Protein AF-A0AAW8KBI7-F1 (afdb_monomer_lite)

Foldseek 3Di:
DPPVPPDDPDFDQDPDLVVFDQPDQLQVLLCPPHPRDDLVVSCVLCVVLVHHSCSSRDGLVVDDRSSSSSSSVSSRD

Structure (mmCIF, N/CA/C/O backbone):
data_AF-A0AAW8KBI7-F1
#
_entry.id   AF-A0AAW8KBI7-F1
#
loop_
_atom_site.group_PDB
_atom_site.id
_atom_site.type_symbol
_atom_site.label_atom_id
_atom_site.label_alt_id
_atom_site.label_comp_id
_atom_site.label_asym_id
_atom_site.label_entity_id
_atom_site.label_seq_id
_atom_site.pdbx_PDB_ins_code
_atom_site.Cartn_x
_atom_site.Cartn_y
_atom_site.Cartn_z
_atom_site.occupancy
_atom_site.B_iso_or_equiv
_atom_site.auth_seq_id
_atom_site.auth_comp_id
_atom_site.auth_asym_id
_atom_site.auth_atom_id
_atom_site.pdbx_PDB_model_num
ATOM 1 N N . MET A 1 1 ? 29.211 -10.369 -12.875 1.00 46.53 1 MET A N 1
ATOM 2 C CA . MET A 1 1 ? 28.369 -11.571 -12.661 1.00 46.53 1 MET A CA 1
ATOM 3 C C . MET A 1 1 ? 27.157 -11.329 -11.742 1.00 46.53 1 MET A C 1
ATOM 5 O O . MET A 1 1 ? 26.162 -12.012 -11.915 1.00 46.53 1 MET A O 1
ATOM 9 N N . GLN A 1 2 ? 27.165 -10.336 -10.835 1.00 51.88 2 GLN A N 1
ATOM 10 C CA . GLN A 1 2 ? 26.064 -10.096 -9.87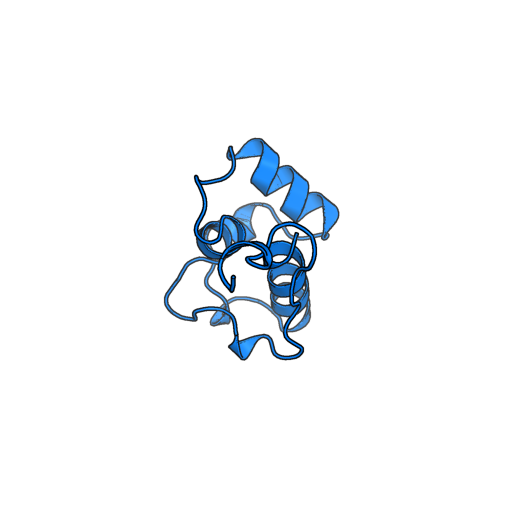3 1.00 51.88 2 GLN A CA 1
ATOM 11 C C . GLN A 1 2 ? 24.822 -9.345 -10.411 1.00 51.88 2 GLN A C 1
ATOM 13 O O . GLN A 1 2 ? 23.781 -9.355 -9.764 1.00 51.88 2 GLN A O 1
ATOM 18 N N . ALA A 1 3 ? 24.884 -8.708 -11.587 1.00 54.19 3 ALA A N 1
ATOM 19 C CA . ALA A 1 3 ? 23.757 -7.923 -12.115 1.00 54.19 3 ALA A CA 1
ATOM 20 C C . ALA A 1 3 ? 22.574 -8.779 -12.617 1.00 54.19 3 ALA A C 1
ATOM 22 O O . ALA A 1 3 ? 21.459 -8.279 -12.716 1.00 54.19 3 ALA A O 1
ATOM 23 N N . LYS A 1 4 ? 22.807 -10.064 -12.920 1.00 48.72 4 LYS A N 1
ATOM 24 C CA . LYS A 1 4 ? 21.826 -10.947 -13.577 1.00 48.72 4 LYS A CA 1
ATOM 25 C C . LYS A 1 4 ? 20.753 -11.508 -12.632 1.00 48.72 4 LYS A C 1
ATOM 27 O O . LYS A 1 4 ? 19.772 -12.054 -13.106 1.00 48.72 4 LYS A O 1
ATOM 32 N N . LEU A 1 5 ? 20.945 -11.356 -11.319 1.00 50.97 5 LEU A N 1
ATOM 33 C CA . LEU A 1 5 ? 20.029 -11.829 -10.271 1.00 50.97 5 LEU A CA 1
ATOM 34 C C . LEU A 1 5 ? 19.154 -10.706 -9.685 1.00 50.97 5 LEU A C 1
ATOM 36 O O . LEU A 1 5 ? 18.404 -10.939 -8.740 1.00 50.97 5 LEU A O 1
ATOM 40 N N . ARG A 1 6 ? 19.230 -9.474 -10.212 1.00 51.81 6 ARG A N 1
ATOM 41 C CA . ARG A 1 6 ? 18.338 -8.387 -9.783 1.00 51.81 6 ARG A CA 1
ATOM 42 C C . ARG A 1 6 ? 16.936 -8.564 -10.387 1.00 51.81 6 ARG A C 1
ATOM 44 O O . ARG A 1 6 ? 16.614 -7.987 -11.416 1.00 51.81 6 ARG A O 1
ATOM 51 N N . GLY A 1 7 ? 16.118 -9.352 -9.687 1.00 59.84 7 GLY A N 1
ATOM 52 C CA . GLY A 1 7 ? 14.838 -8.894 -9.131 1.00 59.84 7 GLY A CA 1
ATOM 53 C C . GLY A 1 7 ? 13.652 -8.643 -10.067 1.00 59.84 7 GLY A C 1
ATOM 54 O O . GLY A 1 7 ? 13.003 -7.613 -9.920 1.00 59.84 7 GLY A O 1
ATOM 55 N N . THR A 1 8 ? 13.329 -9.569 -10.973 1.00 56.75 8 THR A N 1
ATOM 56 C CA . THR A 1 8 ? 11.969 -9.677 -11.561 1.00 56.75 8 THR A CA 1
ATOM 57 C C . THR A 1 8 ? 11.305 -11.040 -11.335 1.00 56.75 8 THR A C 1
ATOM 59 O O . THR A 1 8 ? 10.103 -11.158 -11.534 1.00 56.75 8 THR A O 1
ATOM 62 N N . GLU A 1 9 ? 12.048 -12.050 -10.867 1.00 62.53 9 GLU A N 1
ATOM 63 C CA . GLU A 1 9 ? 11.524 -13.415 -10.677 1.00 62.53 9 GLU A CA 1
ATOM 64 C C . GLU A 1 9 ? 11.137 -13.744 -9.224 1.00 62.53 9 GLU A C 1
ATOM 66 O O . GLU A 1 9 ? 10.375 -14.676 -8.987 1.00 62.53 9 GLU A O 1
ATOM 71 N N . ILE A 1 10 ? 11.647 -12.991 -8.241 1.00 66.62 10 ILE A N 1
ATOM 72 C CA . ILE A 1 10 ? 11.398 -13.221 -6.810 1.00 66.62 10 ILE A CA 1
ATOM 73 C C . ILE A 1 10 ? 11.104 -11.881 -6.138 1.00 66.62 10 ILE A C 1
ATOM 75 O O . ILE A 1 10 ? 11.923 -10.961 -6.203 1.00 66.62 10 ILE A O 1
ATOM 79 N N . ALA A 1 11 ? 9.959 -11.790 -5.462 1.00 69.69 11 ALA A N 1
ATOM 80 C CA . ALA A 1 11 ? 9.579 -10.643 -4.650 1.00 69.69 11 ALA A CA 1
ATOM 81 C C . ALA A 1 11 ? 9.597 -10.997 -3.158 1.00 69.69 11 ALA A C 1
ATOM 83 O O . ALA A 1 11 ? 9.163 -12.074 -2.747 1.00 69.69 11 ALA A O 1
ATOM 84 N N . LEU A 1 12 ? 10.110 -10.079 -2.339 1.00 73.44 12 LEU A N 1
ATOM 85 C CA . LEU A 1 12 ? 10.132 -10.215 -0.887 1.00 73.44 12 LEU A CA 1
ATOM 86 C C . LEU A 1 12 ? 8.871 -9.572 -0.306 1.00 73.44 12 LEU A C 1
ATOM 88 O O . LEU A 1 12 ? 8.666 -8.374 -0.476 1.00 73.44 12 LEU A O 1
ATOM 92 N N . VAL A 1 13 ? 8.074 -10.347 0.434 1.00 78.12 13 VAL A N 1
ATOM 93 C CA . VAL A 1 13 ? 6.993 -9.819 1.279 1.00 78.12 13 VAL A CA 1
ATOM 94 C C . VAL A 1 13 ? 7.508 -9.756 2.722 1.00 78.12 13 VAL A C 1
ATOM 96 O O . VAL A 1 13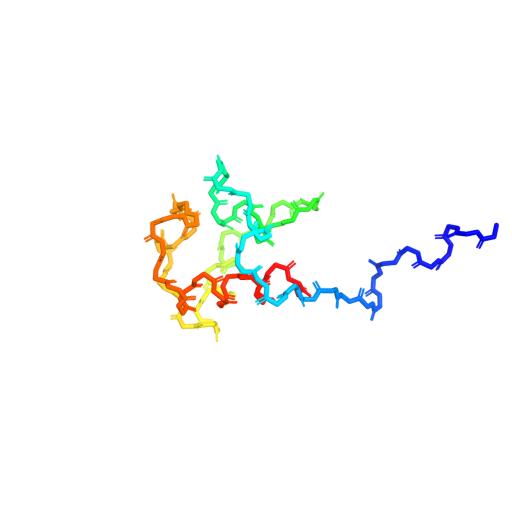 ? 7.693 -10.805 3.346 1.00 78.12 13 VAL A O 1
ATOM 99 N N . PRO A 1 14 ? 7.765 -8.564 3.282 1.00 76.50 14 PRO A N 1
ATOM 100 C CA . PRO A 1 14 ? 8.158 -8.432 4.681 1.00 76.50 14 PRO A CA 1
ATOM 101 C C . PRO A 1 14 ? 7.054 -8.943 5.622 1.00 76.50 14 PRO A C 1
ATOM 103 O O . PRO A 1 14 ? 5.867 -8.846 5.324 1.00 76.50 14 PRO A O 1
ATOM 106 N N . GLN A 1 15 ? 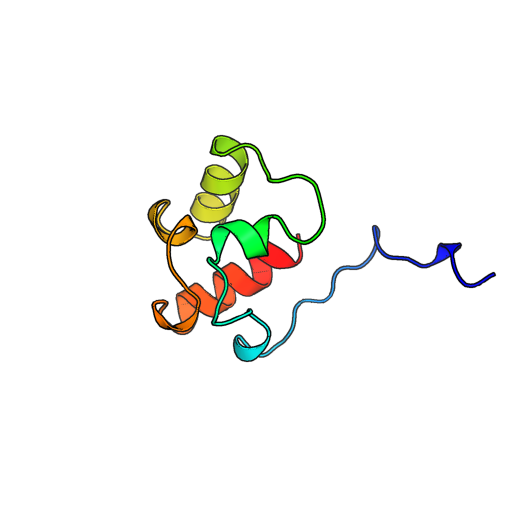7.426 -9.463 6.793 1.00 77.44 15 GLN A N 1
ATOM 107 C CA . GLN A 1 15 ? 6.458 -9.934 7.802 1.00 77.44 15 GLN A CA 1
ATOM 108 C C . GLN A 1 15 ? 5.829 -8.783 8.608 1.00 77.44 15 GLN A C 1
ATOM 110 O O . GLN A 1 15 ? 4.717 -8.907 9.128 1.00 77.44 15 GLN A O 1
ATOM 115 N N . SER A 1 16 ? 6.535 -7.652 8.712 1.00 84.56 16 SER A N 1
ATOM 116 C CA . SER A 1 16 ? 6.102 -6.484 9.479 1.00 84.56 16 SER A CA 1
ATOM 117 C C . SER A 1 16 ? 5.650 -5.347 8.570 1.00 84.56 16 SER A C 1
ATOM 119 O O . SER A 1 16 ? 6.346 -4.962 7.633 1.00 84.56 16 SER A O 1
ATOM 121 N N . VAL A 1 17 ? 4.515 -4.744 8.919 1.00 81.69 17 VAL A N 1
ATOM 122 C CA . VAL A 1 17 ? 3.979 -3.540 8.264 1.00 81.69 17 VAL A CA 1
ATOM 123 C C . VAL A 1 17 ? 4.823 -2.291 8.519 1.00 81.69 17 VAL A C 1
ATOM 125 O O . VAL A 1 17 ? 4.658 -1.306 7.811 1.00 81.69 17 VAL A O 1
ATOM 128 N N . ALA A 1 18 ? 5.763 -2.345 9.470 1.00 81.12 18 ALA A N 1
ATOM 129 C CA . ALA A 1 18 ? 6.753 -1.290 9.700 1.00 81.12 18 ALA A CA 1
ATOM 130 C C . ALA A 1 18 ? 7.725 -1.107 8.521 1.00 81.12 18 ALA A C 1
ATOM 132 O O . ALA A 1 18 ? 8.486 -0.148 8.497 1.00 81.12 18 ALA A O 1
ATOM 133 N N . PHE A 1 19 ? 7.708 -2.028 7.554 1.00 83.06 19 PHE A N 1
ATOM 134 C CA . PHE A 1 19 ? 8.461 -1.895 6.313 1.00 83.06 19 PHE A CA 1
ATOM 135 C C . PHE A 1 19 ? 7.826 -0.896 5.331 1.00 83.06 19 PHE A C 1
ATOM 137 O O . PHE A 1 19 ? 8.474 -0.489 4.372 1.00 83.06 19 PHE A O 1
ATOM 144 N N . LEU A 1 20 ? 6.566 -0.502 5.555 1.00 85.06 20 LEU A N 1
ATOM 145 C CA . LEU A 1 20 ? 5.955 0.605 4.826 1.00 85.06 20 LEU A CA 1
ATOM 146 C C . LEU A 1 20 ? 6.563 1.927 5.303 1.00 85.06 20 LEU A C 1
ATOM 148 O O . LEU A 1 20 ? 6.708 2.148 6.503 1.00 85.06 20 LEU A O 1
ATOM 152 N N . ASP A 1 21 ? 6.845 2.830 4.370 1.00 87.50 21 ASP A N 1
ATOM 153 C CA . ASP A 1 21 ? 7.303 4.182 4.675 1.00 87.50 21 ASP A CA 1
ATOM 154 C C . ASP A 1 21 ? 6.155 4.976 5.330 1.00 87.50 21 ASP A C 1
ATOM 156 O O . ASP A 1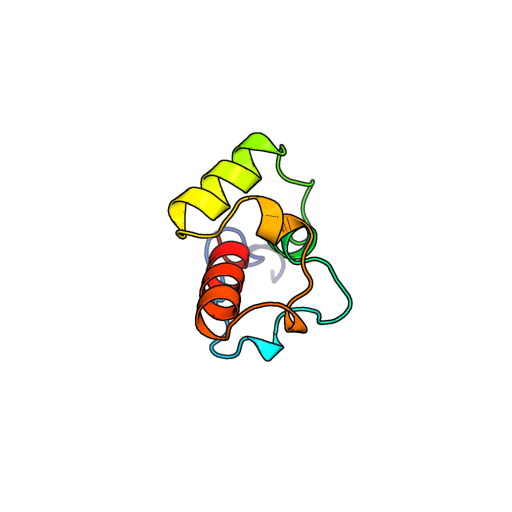 21 ? 5.157 5.280 4.660 1.00 87.50 21 ASP A O 1
ATOM 160 N N . PRO A 1 22 ? 6.252 5.329 6.627 1.00 86.88 22 PRO A N 1
ATOM 161 C CA . PRO A 1 22 ? 5.177 6.015 7.334 1.00 86.88 22 PRO A CA 1
ATOM 162 C C . PRO A 1 22 ? 4.935 7.436 6.809 1.00 86.88 22 PRO A C 1
ATOM 164 O O . PRO A 1 22 ? 3.843 7.967 7.000 1.00 86.88 22 PRO A O 1
ATOM 167 N N . LEU A 1 23 ? 5.914 8.044 6.132 1.00 90.56 23 LEU A N 1
ATOM 168 C CA . LEU A 1 23 ? 5.846 9.400 5.584 1.00 90.56 23 LEU A CA 1
ATOM 169 C C . LEU A 1 23 ? 5.373 9.425 4.125 1.00 90.56 23 LEU A C 1
ATOM 171 O O . LEU A 1 23 ? 5.192 10.500 3.548 1.00 90.56 23 LEU A O 1
ATOM 175 N N . MET A 1 24 ? 5.119 8.259 3.527 1.00 90.38 24 MET A N 1
ATOM 176 C CA . MET A 1 24 ? 4.652 8.133 2.151 1.00 90.38 24 MET A CA 1
ATOM 177 C C . MET A 1 24 ? 3.226 7.586 2.085 1.00 90.38 24 MET A C 1
ATOM 179 O O . MET A 1 24 ? 2.848 6.663 2.801 1.00 90.38 24 MET A O 1
ATOM 183 N N . LYS A 1 25 ? 2.419 8.107 1.155 1.00 92.56 25 LYS A N 1
ATOM 184 C CA . LYS A 1 25 ? 1.089 7.549 0.872 1.00 92.56 25 LYS A CA 1
ATOM 185 C C . LYS A 1 25 ? 1.201 6.129 0.332 1.00 92.56 25 LYS A C 1
ATOM 187 O O . LYS A 1 25 ? 2.025 5.867 -0.543 1.00 92.56 25 LYS A O 1
ATOM 192 N N . VAL A 1 26 ? 0.324 5.239 0.782 1.00 91.31 26 VAL A N 1
ATOM 193 C CA . VAL A 1 26 ? 0.382 3.821 0.404 1.00 91.31 26 VAL A CA 1
ATOM 194 C C . VAL A 1 26 ? 0.196 3.594 -1.091 1.00 91.31 26 VAL A C 1
ATOM 196 O O . VAL A 1 26 ? 0.831 2.705 -1.636 1.00 91.31 26 VAL A O 1
ATOM 199 N N . GLY A 1 27 ? -0.576 4.433 -1.792 1.00 89.44 27 GLY A N 1
ATOM 200 C CA . GLY A 1 27 ? -0.707 4.327 -3.248 1.00 89.44 27 GLY A CA 1
ATOM 201 C C . GLY A 1 27 ? 0.630 4.470 -3.979 1.00 89.44 27 GLY A C 1
ATOM 202 O O . GLY A 1 27 ? 0.895 3.730 -4.919 1.00 89.44 27 GLY A O 1
ATOM 203 N N . ARG A 1 28 ? 1.505 5.361 -3.495 1.00 88.56 28 ARG A N 1
ATOM 204 C CA . ARG A 1 28 ? 2.848 5.560 -4.054 1.00 88.56 28 ARG A CA 1
ATOM 205 C C . ARG A 1 28 ? 3.799 4.421 -3.688 1.00 88.56 28 ARG A C 1
ATOM 207 O O . ARG A 1 28 ? 4.685 4.104 -4.465 1.00 88.56 28 ARG A O 1
ATOM 214 N N . GLN A 1 29 ? 3.604 3.800 -2.528 1.00 88.25 29 GLN A N 1
ATOM 215 C CA . GLN A 1 29 ? 4.398 2.641 -2.113 1.00 88.25 29 GLN A CA 1
ATOM 216 C C . GLN A 1 29 ? 4.045 1.389 -2.923 1.00 88.25 29 GLN A C 1
ATOM 218 O O . GLN A 1 29 ? 4.929 0.611 -3.258 1.00 88.25 29 GLN A O 1
ATOM 223 N N . VAL A 1 30 ? 2.770 1.229 -3.288 1.00 86.50 30 VAL A N 1
ATOM 224 C CA . VAL A 1 30 ? 2.291 0.164 -4.188 1.00 86.50 30 VAL A CA 1
ATOM 225 C C . VAL A 1 30 ? 2.853 0.308 -5.597 1.00 86.50 30 VAL A C 1
ATOM 227 O O . VAL A 1 30 ? 3.177 -0.690 -6.226 1.00 86.50 30 VAL A O 1
ATOM 230 N N . ASP A 1 31 ? 3.031 1.537 -6.078 1.00 83.88 31 ASP A N 1
ATOM 231 C CA . ASP A 1 31 ? 3.722 1.787 -7.348 1.00 83.88 31 ASP A CA 1
ATOM 232 C C . ASP A 1 31 ? 5.222 1.406 -7.301 1.00 83.88 31 ASP A C 1
ATOM 234 O O . ASP A 1 31 ? 5.869 1.247 -8.340 1.00 83.88 31 ASP A O 1
ATOM 238 N N . GLY A 1 32 ? 5.783 1.245 -6.098 1.00 77.00 32 GLY A N 1
ATOM 239 C CA . GLY A 1 32 ? 7.177 0.887 -5.877 1.00 77.00 32 GLY A CA 1
ATOM 240 C C . GLY A 1 32 ? 8.158 1.913 -6.454 1.00 77.00 32 GLY A C 1
ATOM 241 O O . GLY A 1 32 ? 7.922 3.119 -6.449 1.00 77.00 32 GLY A O 1
ATOM 242 N N . HIS A 1 33 ? 9.294 1.417 -6.952 1.00 68.19 33 HIS A N 1
ATOM 243 C CA . HIS A 1 33 ? 10.335 2.230 -7.600 1.00 68.19 33 HIS A CA 1
ATOM 244 C C . HIS A 1 33 ? 10.145 2.350 -9.124 1.00 68.19 33 HIS A C 1
ATOM 246 O O . HIS A 1 33 ? 10.993 2.924 -9.808 1.00 68.19 33 HIS A O 1
ATOM 252 N N . GLN A 1 34 ? 9.078 1.764 -9.673 1.00 65.75 34 GLN A N 1
ATOM 253 C CA . GLN A 1 34 ? 8.796 1.778 -11.107 1.00 65.75 34 GLN A CA 1
ATOM 254 C C . GLN A 1 34 ? 7.897 2.967 -11.479 1.00 65.75 34 GLN A C 1
ATOM 256 O O . GLN A 1 34 ? 7.573 3.821 -10.653 1.00 65.75 34 GLN A O 1
ATOM 261 N N . LYS A 1 35 ? 7.514 3.062 -12.760 1.00 74.75 35 LYS A N 1
ATOM 262 C CA . LYS A 1 35 ? 6.515 4.049 -13.185 1.00 74.75 35 LYS A CA 1
ATOM 263 C C . LYS A 1 35 ? 5.211 3.830 -12.402 1.00 74.75 35 LYS A C 1
ATOM 265 O O . LYS A 1 35 ? 4.794 2.679 -12.287 1.00 74.75 35 LYS A O 1
ATOM 270 N N . PRO A 1 36 ? 4.546 4.907 -11.941 1.00 78.12 36 PRO A N 1
ATOM 271 C CA . PRO A 1 36 ? 3.261 4.804 -11.263 1.00 78.12 36 PRO A CA 1
ATOM 272 C C . PRO A 1 36 ? 2.272 3.952 -12.049 1.00 78.12 36 PRO A C 1
ATOM 274 O O . PRO A 1 36 ? 2.132 4.135 -13.265 1.00 78.12 36 PRO A O 1
ATOM 277 N N . TYR A 1 37 ? 1.557 3.056 -11.367 1.00 77.62 37 TYR A N 1
ATOM 278 C CA . TYR A 1 37 ? 0.475 2.336 -12.015 1.00 77.62 37 TYR A CA 1
ATOM 279 C C . TYR A 1 37 ? -0.585 3.335 -12.498 1.00 77.62 37 TYR A C 1
ATOM 281 O O . TYR A 1 37 ? -0.897 4.295 -11.771 1.00 77.62 37 TYR A O 1
ATOM 289 N N . PRO A 1 38 ? -1.187 3.104 -13.685 1.00 84.88 38 PRO A N 1
ATOM 290 C CA . PRO A 1 38 ? -2.414 3.788 -14.063 1.00 84.88 38 PRO A CA 1
ATOM 291 C C . PRO A 1 38 ? -3.427 3.672 -12.923 1.00 84.88 38 PRO A C 1
ATOM 293 O O . PRO A 1 38 ? -3.552 2.604 -12.318 1.00 84.88 38 PRO A O 1
ATOM 296 N N . VAL A 1 39 ? -4.144 4.758 -12.632 1.00 83.94 39 VAL A N 1
ATOM 297 C CA . VAL A 1 39 ? -5.065 4.846 -11.482 1.00 83.94 39 VAL A CA 1
ATOM 298 C C . VAL A 1 39 ? -6.023 3.653 -11.433 1.00 83.94 39 VAL A C 1
ATOM 300 O O . VAL A 1 39 ? -6.187 3.036 -10.384 1.00 83.94 39 VAL A O 1
ATOM 303 N N . GLU A 1 40 ? -6.575 3.262 -12.580 1.00 85.50 40 GLU A N 1
ATOM 304 C CA . GLU A 1 40 ? -7.490 2.121 -12.688 1.00 85.50 40 GLU A CA 1
ATOM 305 C C . GLU A 1 40 ? -6.847 0.788 -12.295 1.00 85.50 40 GLU A C 1
ATOM 307 O O . GLU A 1 40 ? -7.443 0.008 -11.552 1.00 85.50 40 GLU A O 1
ATOM 312 N N . LYS A 1 41 ? -5.593 0.559 -12.699 1.00 84.94 41 LYS A N 1
ATOM 313 C CA . LYS A 1 41 ? -4.848 -0.658 -12.358 1.00 84.94 41 LYS A CA 1
ATOM 314 C C . LYS A 1 41 ? -4.525 -0.710 -10.863 1.00 84.94 41 LYS A C 1
ATOM 316 O O . LYS A 1 41 ? -4.629 -1.765 -10.242 1.00 84.94 41 LYS A O 1
ATOM 321 N N . ARG A 1 42 ? -4.216 0.440 -10.253 1.00 86.50 42 ARG A N 1
ATOM 322 C CA . ARG A 1 42 ? -4.014 0.542 -8.798 1.00 86.50 42 ARG A CA 1
ATOM 323 C C . ARG A 1 42 ? -5.308 0.268 -8.029 1.00 86.50 42 ARG A C 1
ATOM 325 O O . ARG A 1 42 ? -5.301 -0.458 -7.038 1.00 86.50 42 ARG A O 1
ATOM 332 N N . ARG A 1 43 ? -6.435 0.811 -8.496 1.00 87.69 43 ARG A N 1
ATOM 333 C CA . ARG A 1 43 ? -7.759 0.557 -7.908 1.00 87.69 43 ARG A CA 1
ATOM 334 C C . ARG A 1 43 ? -8.183 -0.895 -8.051 1.00 87.69 43 ARG A C 1
ATOM 336 O O . ARG A 1 43 ? -8.769 -1.445 -7.128 1.00 87.69 43 ARG A O 1
ATOM 343 N N . GLU A 1 44 ? -7.907 -1.529 -9.184 1.00 88.31 44 GLU A N 1
ATOM 344 C CA . GLU A 1 44 ? -8.129 -2.964 -9.373 1.00 88.31 44 GLU A CA 1
ATOM 345 C C . GLU A 1 44 ? -7.308 -3.795 -8.380 1.00 88.31 44 GLU A C 1
ATOM 347 O O . GLU A 1 44 ? -7.864 -4.668 -7.715 1.00 88.31 44 GLU A O 1
ATOM 352 N N . LEU A 1 45 ? -6.025 -3.464 -8.197 1.00 88.00 45 LEU A N 1
ATOM 353 C CA . LEU A 1 45 ? -5.165 -4.108 -7.205 1.00 88.00 45 LEU A CA 1
ATOM 354 C C . LEU A 1 45 ? -5.748 -3.964 -5.790 1.00 88.00 45 LEU A C 1
ATOM 356 O O . LEU A 1 45 ? -5.926 -4.957 -5.086 1.00 88.00 45 LEU A O 1
ATOM 360 N N . PHE A 1 46 ? -6.124 -2.747 -5.387 1.00 90.00 46 PHE A N 1
ATOM 361 C CA . PHE A 1 46 ? -6.747 -2.518 -4.083 1.00 90.00 46 PHE A CA 1
ATOM 362 C C . PHE A 1 46 ? -8.064 -3.282 -3.925 1.00 90.00 46 PHE A C 1
ATOM 364 O O . PHE A 1 46 ? -8.249 -3.947 -2.905 1.00 90.00 46 PHE A O 1
ATOM 371 N N . ARG A 1 47 ? -8.934 -3.287 -4.943 1.00 90.19 47 ARG A N 1
ATOM 372 C CA . ARG A 1 47 ? -10.175 -4.080 -4.947 1.00 90.19 47 ARG A CA 1
ATOM 373 C C . ARG A 1 47 ? -9.896 -5.574 -4.791 1.00 90.19 47 ARG A C 1
ATOM 375 O O . ARG A 1 47 ? -10.550 -6.218 -3.975 1.00 90.19 47 ARG A O 1
ATOM 382 N N . ARG A 1 48 ? -8.883 -6.109 -5.481 1.00 89.88 48 ARG A N 1
ATOM 383 C CA . ARG A 1 48 ? -8.456 -7.515 -5.372 1.00 89.88 48 ARG A CA 1
ATOM 384 C C . ARG A 1 48 ? -8.017 -7.886 -3.952 1.00 89.88 48 ARG A C 1
ATOM 386 O O . ARG A 1 48 ? -8.272 -9.001 -3.511 1.00 89.88 48 ARG A O 1
ATOM 393 N N . PHE A 1 49 ? -7.425 -6.947 -3.214 1.00 89.00 49 PHE A N 1
ATOM 394 C CA . PHE A 1 49 ? -7.058 -7.115 -1.802 1.00 89.00 49 PHE A CA 1
ATOM 395 C C . PHE A 1 49 ? -8.159 -6.691 -0.812 1.00 89.00 49 PHE A C 1
ATOM 397 O O . PHE A 1 49 ? -7.943 -6.690 0.403 1.00 89.00 49 PHE A O 1
ATOM 404 N N . GLY A 1 50 ? -9.352 -6.330 -1.292 1.00 89.81 50 GLY A N 1
ATOM 405 C CA . GLY A 1 50 ? -10.452 -5.855 -0.452 1.00 89.81 50 GLY A CA 1
ATOM 406 C C . GLY A 1 50 ? -10.112 -4.565 0.300 1.00 89.81 50 GLY A C 1
ATOM 407 O O . GLY A 1 50 ? -10.506 -4.400 1.455 1.00 89.81 50 GLY A O 1
ATOM 408 N N . LEU A 1 51 ? -9.319 -3.690 -0.320 1.00 90.31 51 LEU A N 1
ATOM 409 C CA . LEU A 1 51 ? -8.979 -2.360 0.168 1.00 90.31 51 LEU A CA 1
ATOM 410 C C . LEU A 1 51 ? -9.863 -1.316 -0.539 1.00 90.31 51 LEU A C 1
ATOM 412 O O . LEU A 1 51 ? -10.001 -1.361 -1.762 1.00 90.31 51 LEU A O 1
ATOM 416 N N . PRO A 1 52 ? -10.460 -0.364 0.199 1.00 89.88 52 PRO A N 1
ATOM 417 C CA . PRO A 1 52 ? -11.179 0.756 -0.400 1.00 89.88 52 PRO A CA 1
ATOM 418 C C . PRO A 1 52 ? -10.277 1.578 -1.327 1.00 89.88 52 PRO A C 1
ATOM 420 O O . PRO A 1 52 ? -9.126 1.833 -0.995 1.00 89.88 52 PRO A O 1
ATOM 423 N N . GLU A 1 53 ? -10.799 2.104 -2.433 1.00 85.38 53 GLU A N 1
ATOM 424 C CA . GLU A 1 53 ? -9.996 2.901 -3.382 1.00 85.38 53 G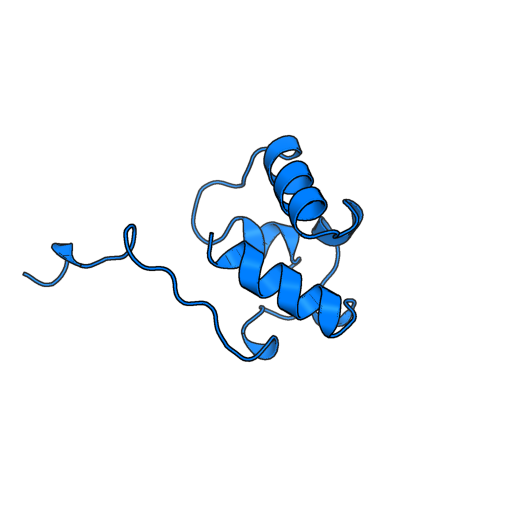LU A CA 1
ATOM 425 C C . GLU A 1 53 ? -9.352 4.134 -2.731 1.00 85.38 53 GLU A C 1
ATOM 427 O O . GLU A 1 53 ? -8.213 4.490 -3.028 1.00 85.38 53 GLU A O 1
ATOM 432 N N . LYS A 1 54 ? -10.043 4.737 -1.755 1.00 88.50 54 LYS A N 1
ATOM 433 C CA . LYS A 1 54 ? -9.525 5.859 -0.957 1.00 88.50 54 LYS A CA 1
ATOM 434 C C . LYS A 1 54 ? -8.244 5.527 -0.186 1.00 88.50 54 LYS A C 1
ATOM 436 O O . LYS A 1 54 ? -7.531 6.453 0.197 1.00 88.50 54 LYS A O 1
ATOM 441 N N . THR A 1 55 ? -7.945 4.242 0.029 1.00 89.75 55 THR A N 1
ATOM 442 C CA . THR A 1 55 ? -6.722 3.787 0.692 1.00 89.75 55 THR A CA 1
ATOM 443 C C . THR A 1 55 ? -5.486 4.323 -0.010 1.00 89.75 55 THR A C 1
ATOM 445 O O . THR A 1 55 ? -4.558 4.697 0.687 1.00 89.75 55 THR A O 1
ATOM 448 N N . GLU A 1 56 ? -5.494 4.510 -1.335 1.00 89.81 56 GLU A N 1
ATOM 449 C CA . GLU A 1 56 ? -4.334 5.030 -2.076 1.00 89.81 56 GLU A CA 1
ATOM 450 C C . GLU A 1 56 ? -3.814 6.386 -1.560 1.00 89.81 56 GLU A C 1
ATOM 452 O O . GLU A 1 56 ? -2.628 6.693 -1.690 1.00 89.81 56 GLU A O 1
ATOM 457 N N . LYS A 1 57 ? -4.699 7.196 -0.962 1.00 91.69 57 LYS A N 1
ATOM 458 C CA . LYS A 1 57 ? -4.392 8.540 -0.454 1.00 91.69 57 LYS A CA 1
ATOM 459 C C . LYS A 1 57 ? -3.971 8.553 1.016 1.00 91.69 57 LYS A C 1
ATOM 461 O O . LYS A 1 57 ? -3.560 9.612 1.491 1.00 91.69 57 LYS A O 1
ATOM 466 N N . LEU A 1 58 ? -4.093 7.424 1.712 1.00 93.31 58 LEU A N 1
ATOM 467 C CA . LEU A 1 58 ? -3.801 7.285 3.137 1.00 93.31 58 LEU A CA 1
ATOM 468 C C . LEU A 1 58 ? -2.321 6.973 3.382 1.00 93.31 58 LEU A C 1
ATOM 470 O O . LEU A 1 58 ? -1.614 6.474 2.505 1.00 93.31 58 LEU A O 1
ATOM 474 N N . TYR A 1 59 ? -1.866 7.247 4.598 1.00 93.06 59 TYR A N 1
ATOM 475 C CA . TYR A 1 59 ? -0.557 6.836 5.104 1.00 93.06 59 TYR A CA 1
ATOM 476 C C . TYR A 1 59 ? -0.657 5.514 5.884 1.00 93.06 59 TYR A C 1
ATOM 478 O O . TYR A 1 59 ? -1.731 5.209 6.407 1.00 93.06 59 TYR A O 1
ATOM 486 N N . PRO A 1 60 ? 0.436 4.738 6.027 1.00 91.38 60 PRO A N 1
ATOM 487 C CA . PRO A 1 60 ? 0.422 3.464 6.753 1.00 91.38 60 PRO A CA 1
ATOM 488 C C . PRO A 1 60 ? -0.135 3.557 8.176 1.00 91.38 60 PRO A C 1
ATOM 490 O O . PRO A 1 60 ? -0.900 2.691 8.588 1.00 91.38 60 PRO A O 1
ATOM 493 N N . PHE A 1 61 ? 0.176 4.636 8.902 1.00 90.19 61 PHE A N 1
ATOM 494 C CA . PHE A 1 61 ? -0.308 4.861 10.270 1.00 90.19 61 PHE A CA 1
ATOM 495 C C . PHE A 1 61 ? -1.818 5.145 10.360 1.00 90.19 61 PHE A C 1
ATOM 497 O O . PHE A 1 61 ? -2.382 5.125 11.449 1.00 90.19 61 PHE A O 1
ATOM 504 N N . GLN A 1 62 ? -2.482 5.417 9.233 1.00 92.25 62 GLN A N 1
ATOM 505 C CA . GLN A 1 62 ? -3.933 5.627 9.162 1.00 92.25 62 GLN A CA 1
ATOM 506 C C . GLN A 1 62 ? -4.696 4.337 8.834 1.00 92.25 62 GLN A C 1
ATOM 508 O O . GLN A 1 62 ? -5.925 4.348 8.748 1.00 92.25 62 GLN A O 1
ATOM 513 N N . LEU A 1 63 ? -3.986 3.234 8.592 1.00 90.19 63 LEU A N 1
ATOM 514 C CA . LEU A 1 63 ? -4.573 1.948 8.247 1.00 90.19 63 LEU A CA 1
ATOM 515 C C . LEU A 1 63 ? -4.718 1.075 9.491 1.00 90.19 63 LEU A C 1
ATOM 517 O O . LEU A 1 63 ? -3.872 1.080 10.381 1.00 90.19 63 LEU A O 1
ATOM 521 N N . SER A 1 64 ? -5.765 0.250 9.520 1.00 91.19 64 SER A N 1
ATOM 522 C CA . SER A 1 64 ? -5.808 -0.856 10.478 1.00 91.19 64 SER A CA 1
ATOM 523 C C . 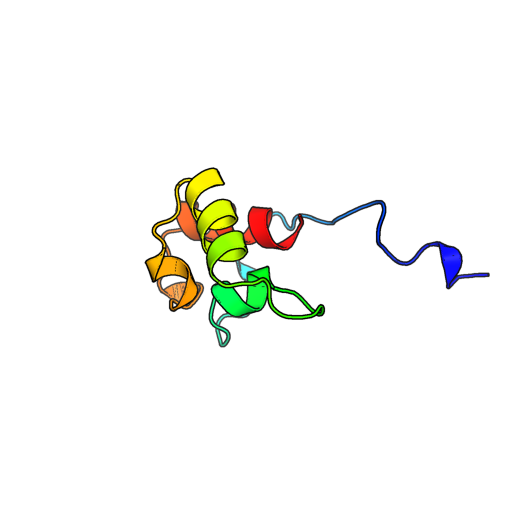SER A 1 64 ? -4.670 -1.842 10.190 1.00 91.19 64 SER A C 1
ATOM 525 O O . SER A 1 64 ? -4.221 -1.965 9.048 1.00 91.19 64 SER A O 1
ATOM 527 N N . GLY A 1 65 ? -4.233 -2.611 11.192 1.00 88.94 65 GLY A N 1
ATOM 528 C CA . GLY A 1 65 ? -3.154 -3.593 11.006 1.00 88.94 65 GLY A CA 1
ATOM 529 C C . GLY A 1 65 ? -3.433 -4.602 9.879 1.00 88.94 65 GLY A C 1
ATOM 530 O O . GLY A 1 65 ? -2.531 -4.965 9.124 1.00 88.94 65 GLY A O 1
ATOM 531 N N . GLY A 1 66 ? -4.700 -4.993 9.697 1.00 90.19 66 GLY A N 1
ATOM 532 C CA . GLY A 1 66 ? -5.125 -5.852 8.588 1.00 90.19 66 GLY A CA 1
ATOM 533 C C . GLY A 1 66 ? -5.032 -5.166 7.221 1.00 90.19 66 GLY A C 1
ATOM 534 O O . GLY A 1 66 ? -4.569 -5.779 6.260 1.00 90.19 66 GLY A O 1
ATOM 535 N N . MET A 1 67 ? -5.420 -3.890 7.128 1.00 92.31 67 MET A N 1
ATOM 536 C CA . MET A 1 67 ? -5.274 -3.106 5.897 1.00 92.31 67 MET A CA 1
ATOM 537 C C . MET A 1 67 ? -3.802 -2.886 5.548 1.00 92.31 67 MET A C 1
ATOM 539 O O . MET A 1 67 ? -3.418 -3.083 4.399 1.00 92.31 67 MET A O 1
ATOM 543 N N . ALA A 1 68 ? -2.970 -2.551 6.535 1.00 91.19 68 ALA A N 1
ATOM 544 C CA . ALA A 1 68 ? -1.539 -2.353 6.345 1.00 91.19 68 ALA A CA 1
ATOM 545 C C . ALA A 1 68 ? -0.848 -3.633 5.843 1.00 91.19 68 ALA A C 1
ATOM 547 O O . ALA A 1 68 ? -0.040 -3.570 4.921 1.00 91.19 68 ALA A O 1
ATOM 548 N N . ARG A 1 69 ? -1.221 -4.812 6.365 1.00 89.75 69 ARG A N 1
ATOM 549 C CA . ARG A 1 69 ? -0.692 -6.099 5.880 1.00 89.75 69 ARG A CA 1
ATOM 550 C C . ARG A 1 69 ? -1.094 -6.380 4.431 1.00 89.75 69 ARG A C 1
ATOM 552 O O . ARG A 1 69 ? -0.274 -6.848 3.652 1.00 89.75 69 ARG A O 1
ATOM 559 N N . ARG A 1 70 ? -2.336 -6.075 4.049 1.00 91.38 70 ARG A N 1
ATOM 560 C CA . ARG A 1 70 ? -2.802 -6.234 2.659 1.00 91.38 70 ARG A CA 1
ATOM 561 C C . ARG A 1 70 ? -2.082 -5.282 1.705 1.00 91.38 70 ARG A C 1
ATOM 563 O O . ARG A 1 70 ? -1.699 -5.699 0.619 1.00 91.38 70 ARG A O 1
ATOM 570 N N . VAL A 1 71 ? -1.847 -4.039 2.133 1.00 90.56 71 VAL A N 1
ATOM 571 C CA . VAL A 1 71 ? -1.024 -3.078 1.384 1.00 90.56 71 VAL A CA 1
ATOM 572 C C . VAL A 1 71 ? 0.398 -3.613 1.210 1.00 90.56 71 VAL A C 1
ATOM 574 O O . VAL A 1 71 ? 0.899 -3.622 0.094 1.00 90.56 71 VAL A O 1
ATOM 577 N N . LEU A 1 72 ? 1.019 -4.129 2.270 1.00 89.00 72 LEU A N 1
ATOM 578 C CA . LEU A 1 72 ? 2.370 -4.697 2.220 1.00 89.00 72 LEU A CA 1
ATOM 579 C C . LEU A 1 72 ? 2.496 -5.878 1.244 1.00 89.00 72 LEU A C 1
ATOM 581 O O . LEU A 1 72 ? 3.487 -6.002 0.535 1.00 89.00 72 LEU A O 1
ATOM 585 N N . VAL A 1 73 ? 1.484 -6.744 1.170 1.00 86.88 73 VAL A N 1
ATOM 586 C CA . VAL A 1 73 ? 1.451 -7.817 0.161 1.00 86.88 73 VAL A CA 1
ATOM 587 C C . VAL A 1 73 ? 1.326 -7.229 -1.246 1.00 86.88 73 VAL A C 1
ATOM 589 O O . VAL A 1 73 ? 1.979 -7.697 -2.172 1.00 86.88 73 VAL A O 1
ATOM 592 N N . SER A 1 74 ? 0.527 -6.173 -1.405 1.00 85.31 74 SER A N 1
ATOM 593 C CA . SER A 1 74 ? 0.316 -5.521 -2.698 1.00 85.31 74 SER A CA 1
ATOM 594 C C . SER A 1 74 ? 1.548 -4.777 -3.234 1.00 85.31 74 SER A C 1
ATOM 596 O O . SER A 1 74 ? 1.641 -4.597 -4.439 1.00 85.31 74 SER A O 1
ATOM 598 N N . THR A 1 75 ? 2.509 -4.387 -2.383 1.00 82.00 75 THR A N 1
ATOM 599 C CA . THR A 1 75 ? 3.786 -3.782 -2.823 1.00 82.00 75 THR A CA 1
ATOM 600 C C . THR A 1 75 ? 4.795 -4.803 -3.360 1.00 82.00 75 THR A C 1
ATOM 602 O O . THR A 1 75 ? 5.820 -4.418 -3.913 1.00 82.00 75 THR A O 1
ATOM 605 N N . ALA A 1 76 ? 4.557 -6.097 -3.138 1.00 75.69 76 ALA A N 1
ATOM 606 C CA . ALA A 1 76 ? 5.455 -7.183 -3.527 1.00 75.69 76 ALA A CA 1
ATOM 607 C C . ALA A 1 76 ? 4.992 -7.922 -4.798 1.00 75.69 76 ALA A C 1
ATOM 609 O O . ALA A 1 76 ? 5.532 -8.977 -5.116 1.00 75.69 76 ALA A O 1
ATOM 610 N N . LEU A 1 77 ? 3.980 -7.405 -5.498 1.00 67.44 77 LEU A N 1
ATOM 611 C CA . LEU A 1 77 ? 3.404 -7.981 -6.717 1.00 67.44 77 LEU A CA 1
ATOM 612 C C . LEU A 1 77 ? 3.520 -6.991 -7.876 1.00 67.44 77 LEU A C 1
ATOM 614 O O . LEU A 1 77 ? 3.747 -7.470 -9.006 1.00 67.44 77 LEU A O 1
#

pLDDT: mean 81.61, std 12.21, range [46.53, 93.31]

Secondary structure (DSSP, 8-state):
-GGGGSSSS-----SSGGGS-TTS-HHHHHTTTSSPPPHHHHHHHHHHTT--GGGGGS-GGGS-HHHHHHHHHHTT-

Sequence (77 aa):
MQAKLRGTEIALVPQSVAFLDPLMKVGRQVDGHQKPYPVEKRRELFRRFGLPEKTEKLYPFQLSGGMARRVLVSTAL

Radius of gyration: 12.88 Å; chains: 1; bounding box: 40×23×25 Å